Protein AF-A0A9Q0N0S8-F1 (afdb_monomer)

Solvent-accessible surface area (backbone atoms only — not comparable to full-atom values): 3550 Å² total; per-residue (Å²): 138,50,64,46,86,87,68,46,79,57,42,54,87,84,41,58,72,60,71,56,55,45,78,42,81,56,92,68,28,38,38,41,35,39,92,96,51,77,72,43,80,42,52,48,69,62,54,71,74,43,78,79,85,81,114

Foldseek 3Di:
DDADPVGHDDDCVNVVQVVQWDWDDDPQWIWTDGPPDDIDIDGNVVVVPDDPPDD

Sequence (55 aa):
MAITPEGQFITARSQPRLVQIQPRIDGNKMILSAPGMMDHEIDFDRLHNSKPMTV

pLDDT: mean 91.39, std 8.98, range [55.53, 97.69]

InterPro domains:
  IPR005303 Molybdenum cofactor sulfurase, middle domain [PF03476] (1-46)

Nearest PDB structures (foldseek):
  2exn-assembly1_A  TM=8.489E-01  e=1.269E-01  Bordetella bronchiseptica
  3lze-assembly1_A  TM=5.254E-01  e=1.810E+00  Plasmodium vivax
  3m0n-assembly1_A  TM=5.253E-01  e=1.928E+00  Plasmodium vivax
  2a0s-assembly1_A  TM=5.070E-01  e=2.054E+00  Plasmodium vivax
  2ohe-assembly1_A  TM=5.383E-01  e=5.308E+00  Thermoplasma acidophilum DSM 1728

Structure (mmCIF, N/CA/C/O backbone):
data_AF-A0A9Q0N0S8-F1
#
_entry.id   AF-A0A9Q0N0S8-F1
#
loop_
_atom_site.group_PDB
_atom_site.id
_atom_site.type_symbol
_atom_site.label_atom_id
_atom_site.label_alt_id
_atom_site.label_comp_id
_atom_site.label_asym_id
_atom_site.label_entity_id
_atom_site.label_seq_id
_atom_site.pdbx_PDB_ins_code
_atom_site.Cartn_x
_atom_site.Cartn_y
_atom_site.Cartn_z
_atom_site.occupancy
_atom_site.B_iso_or_equiv
_atom_site.auth_seq_id
_atom_site.auth_comp_id
_atom_site.auth_asym_id
_atom_site.auth_atom_id
_atom_site.pdbx_PDB_model_num
ATOM 1 N N . MET A 1 1 ? 0.411 1.247 4.067 1.00 76.75 1 MET A N 1
ATOM 2 C CA . MET A 1 1 ? -0.138 1.191 5.440 1.00 76.75 1 MET A CA 1
ATOM 3 C C . MET A 1 1 ? -1.247 2.221 5.526 1.00 76.75 1 MET A C 1
ATOM 5 O O . MET A 1 1 ? -1.017 3.332 5.074 1.00 76.75 1 MET A O 1
ATOM 9 N N . ALA A 1 2 ? -2.431 1.851 6.014 1.00 89.69 2 ALA A N 1
ATOM 10 C CA . ALA A 1 2 ? -3.554 2.777 6.146 1.00 89.69 2 ALA A CA 1
ATOM 11 C C . ALA A 1 2 ? -3.662 3.254 7.599 1.00 89.69 2 ALA A C 1
ATOM 13 O O . ALA A 1 2 ? -3.554 2.444 8.523 1.00 89.69 2 ALA A O 1
ATOM 14 N N . ILE A 1 3 ? -3.859 4.556 7.784 1.00 92.56 3 ILE A N 1
ATOM 15 C CA . ILE A 1 3 ? -4.044 5.194 9.088 1.00 92.56 3 ILE A CA 1
ATOM 16 C C . ILE A 1 3 ? -5.303 6.056 9.054 1.00 92.56 3 ILE A C 1
ATOM 18 O O . ILE A 1 3 ? -5.641 6.608 8.005 1.00 92.56 3 ILE A O 1
ATOM 22 N N . THR A 1 4 ? -6.012 6.145 10.176 1.00 90.12 4 THR A N 1
ATOM 23 C CA . THR A 1 4 ? -7.100 7.117 10.335 1.00 90.12 4 THR A CA 1
ATOM 24 C C . THR A 1 4 ? -6.521 8.521 10.558 1.00 90.12 4 THR A C 1
ATOM 26 O O . THR A 1 4 ? -5.339 8.643 10.901 1.00 90.12 4 THR A O 1
ATOM 29 N N . PRO A 1 5 ? -7.324 9.590 10.404 1.00 89.06 5 PRO A N 1
ATOM 30 C CA . PRO A 1 5 ? -6.901 10.948 10.754 1.00 89.06 5 PRO A CA 1
ATOM 31 C C . PRO A 1 5 ? -6.442 11.099 12.212 1.00 89.06 5 PRO A C 1
ATOM 33 O O . PRO A 1 5 ? -5.608 11.940 12.509 1.00 89.06 5 PRO A O 1
ATOM 36 N N . GLU A 1 6 ? -6.930 10.250 13.116 1.00 92.50 6 GLU A N 1
ATOM 37 C CA . GLU A 1 6 ? -6.551 10.209 14.534 1.00 92.50 6 GLU A CA 1
ATOM 38 C C . GLU A 1 6 ? -5.260 9.402 14.785 1.00 92.50 6 GLU 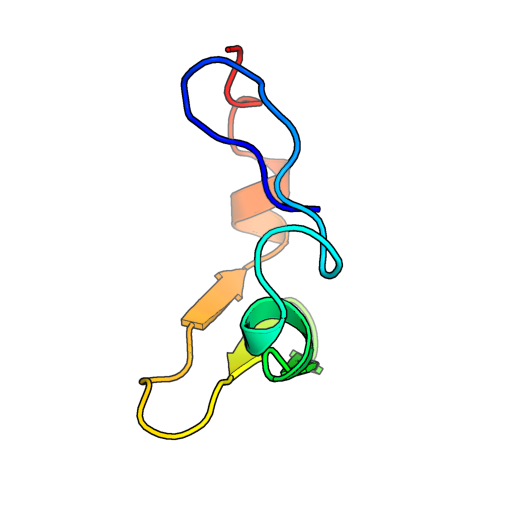A C 1
ATOM 40 O O . GLU A 1 6 ? -4.911 9.120 15.931 1.00 92.50 6 GLU A O 1
ATOM 45 N N . GLY A 1 7 ? -4.567 8.968 13.726 1.00 89.75 7 GLY A N 1
ATOM 46 C CA . GLY A 1 7 ? -3.306 8.228 13.811 1.00 89.75 7 GLY A CA 1
ATOM 47 C C . GLY A 1 7 ? -3.456 6.737 14.130 1.00 89.75 7 GLY A C 1
ATOM 48 O O . GLY A 1 7 ? -2.464 6.068 14.425 1.00 89.75 7 GLY A O 1
ATOM 49 N N . GLN A 1 8 ? -4.668 6.179 14.070 1.00 92.38 8 GLN A N 1
ATOM 50 C CA . GLN A 1 8 ? -4.891 4.761 14.358 1.00 92.38 8 GLN A CA 1
ATOM 51 C C . GLN A 1 8 ? -4.591 3.892 13.137 1.00 92.38 8 GLN A C 1
ATOM 53 O O . GLN A 1 8 ? -5.050 4.168 12.029 1.00 92.38 8 GLN A O 1
ATOM 58 N N . PHE A 1 9 ? -3.863 2.791 13.332 1.00 93.31 9 PHE A N 1
ATOM 59 C CA . PHE A 1 9 ? -3.583 1.849 12.250 1.00 93.31 9 PHE A CA 1
ATOM 60 C C . PHE A 1 9 ? -4.829 1.068 11.832 1.00 93.31 9 PHE A C 1
ATOM 62 O O . PHE A 1 9 ? -5.457 0.381 12.641 1.00 93.31 9 PHE A O 1
ATOM 69 N N . ILE A 1 10 ? -5.119 1.078 10.532 1.00 93.94 10 ILE A N 1
ATOM 70 C CA . ILE A 1 10 ? -6.097 0.178 9.927 1.00 93.94 10 ILE A CA 1
ATOM 71 C C . ILE A 1 10 ? -5.334 -1.018 9.354 1.00 93.94 10 ILE A C 1
ATOM 73 O O . ILE A 1 10 ? -4.490 -0.886 8.465 1.00 93.94 10 ILE A O 1
ATOM 77 N N . THR A 1 11 ? -5.626 -2.205 9.880 1.00 93.88 11 THR A N 1
ATOM 78 C CA . THR A 1 11 ? -4.965 -3.455 9.490 1.00 93.88 11 THR A CA 1
ATOM 79 C C . THR A 1 11 ? -5.925 -4.342 8.707 1.00 93.88 11 THR A C 1
ATOM 81 O O . THR A 1 11 ? -7.140 -4.204 8.822 1.00 93.88 11 THR A O 1
ATOM 84 N N . ALA A 1 12 ? -5.402 -5.327 7.976 1.00 92.38 12 ALA A N 1
ATOM 85 C CA . ALA A 1 12 ? -6.239 -6.349 7.344 1.00 92.38 12 ALA A CA 1
ATOM 86 C C . ALA A 1 12 ? -7.056 -7.174 8.361 1.00 92.38 12 ALA A C 1
ATOM 88 O O . ALA A 1 12 ? -8.086 -7.735 8.007 1.00 92.38 12 ALA A O 1
ATOM 89 N N . ARG A 1 13 ? -6.636 -7.235 9.635 1.00 93.50 13 ARG A N 1
ATOM 90 C CA . ARG A 1 13 ? -7.407 -7.908 10.691 1.00 93.50 13 ARG A CA 1
ATOM 91 C C . ARG A 1 13 ? -8.661 -7.116 11.063 1.00 93.50 13 ARG A C 1
ATOM 93 O O . ARG A 1 13 ? -9.706 -7.718 11.268 1.00 93.50 13 ARG A O 1
ATOM 100 N N . SER A 1 14 ? -8.553 -5.788 11.157 1.00 94.56 14 SER A N 1
ATOM 101 C CA . SER A 1 14 ? -9.686 -4.915 11.491 1.00 94.56 14 SER A CA 1
ATOM 102 C C . SER A 1 14 ? -10.545 -4.558 10.274 1.00 94.56 14 SER A C 1
ATOM 104 O O . SER A 1 14 ? -11.753 -4.401 10.415 1.00 94.56 14 SER A O 1
ATOM 106 N N . GLN A 1 15 ? -9.956 -4.479 9.078 1.00 94.94 15 GLN A N 1
ATOM 107 C CA . GLN A 1 15 ? -10.667 -4.285 7.814 1.00 94.94 15 GLN A CA 1
ATOM 108 C C . GLN A 1 15 ? -10.173 -5.290 6.754 1.00 94.94 15 GLN A C 1
ATOM 110 O O . GLN A 1 15 ? -9.287 -4.962 5.959 1.00 94.94 15 GLN A O 1
ATOM 115 N N . PRO A 1 16 ? -10.763 -6.501 6.687 1.00 95.31 16 PRO A N 1
ATOM 116 C CA . PRO A 1 16 ? -10.329 -7.557 5.767 1.00 95.31 16 PRO A CA 1
ATOM 117 C C . PRO A 1 16 ? -10.371 -7.161 4.296 1.00 9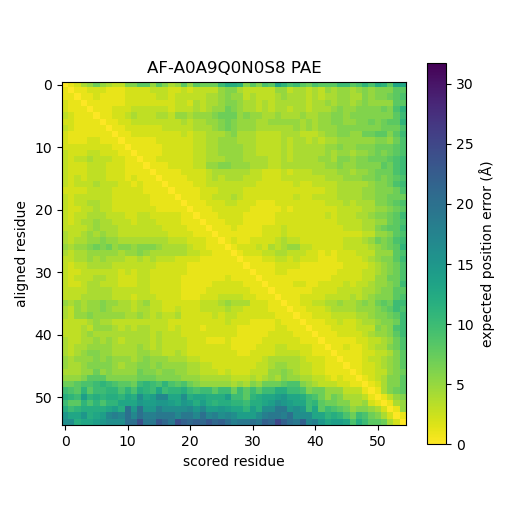5.31 16 PRO A C 1
ATOM 119 O O . PRO A 1 16 ? -9.540 -7.614 3.520 1.00 95.31 16 PRO A O 1
ATOM 122 N N . ARG A 1 17 ? -11.279 -6.261 3.901 1.00 94.38 17 ARG A N 1
ATOM 123 C CA . ARG A 1 17 ? -11.379 -5.790 2.510 1.00 94.38 17 ARG A CA 1
ATOM 124 C C . ARG A 1 17 ? -10.137 -5.040 2.023 1.00 94.38 17 ARG A C 1
ATOM 126 O O . ARG A 1 17 ? -9.926 -4.979 0.818 1.00 94.38 17 ARG A O 1
ATOM 133 N N . LEU A 1 18 ? -9.284 -4.534 2.922 1.00 93.94 18 LEU A N 1
ATOM 134 C CA . LEU A 1 18 ? -8.022 -3.892 2.532 1.00 93.94 18 LEU A CA 1
ATOM 135 C C . LEU A 1 18 ? -7.106 -4.820 1.725 1.00 93.94 18 LEU A C 1
ATOM 137 O O . LEU A 1 18 ? -6.322 -4.330 0.921 1.00 93.94 18 LEU A O 1
ATOM 141 N N . VAL A 1 19 ? -7.218 -6.143 1.895 1.00 94.44 19 VAL A N 1
ATOM 142 C CA . VAL A 1 19 ? -6.397 -7.114 1.146 1.00 94.44 19 VAL A CA 1
ATOM 143 C C . VAL A 1 19 ? -6.758 -7.192 -0.337 1.00 94.44 19 VAL A C 1
ATOM 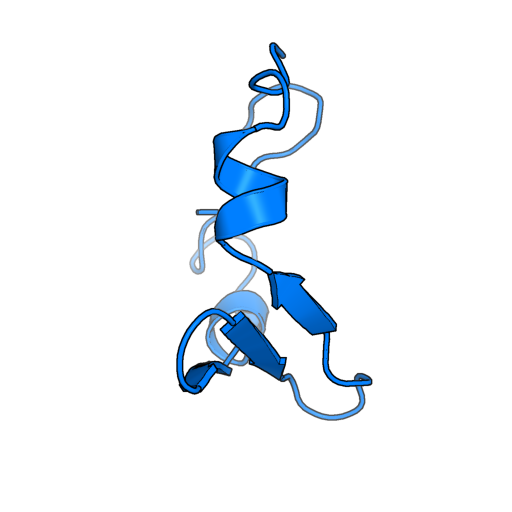145 O O . VAL A 1 19 ? -6.015 -7.779 -1.113 1.00 94.44 19 VAL A O 1
ATOM 148 N N . GLN A 1 20 ? -7.900 -6.628 -0.734 1.00 95.94 20 GLN A N 1
ATOM 149 C CA . GLN A 1 20 ? -8.340 -6.598 -2.129 1.00 95.94 20 GLN A CA 1
ATOM 150 C C . GLN A 1 20 ? -7.725 -5.433 -2.914 1.00 95.94 20 GLN A C 1
ATOM 152 O O . GLN A 1 20 ? -7.862 -5.398 -4.137 1.00 95.94 20 GLN A O 1
ATOM 157 N N . ILE A 1 21 ? -7.061 -4.493 -2.229 1.00 95.69 21 ILE A N 1
ATOM 158 C CA . ILE A 1 21 ? -6.343 -3.389 -2.867 1.00 95.69 21 I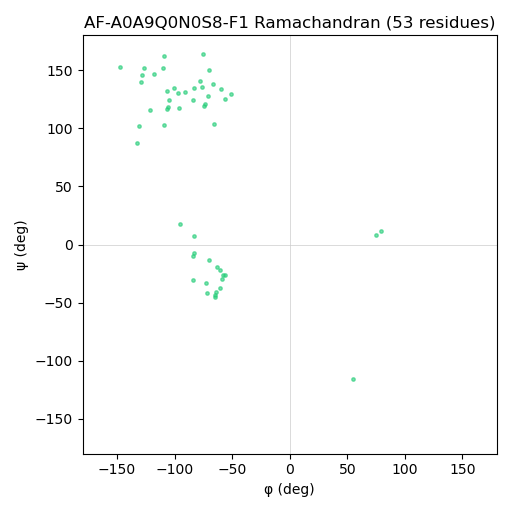LE A CA 1
ATOM 159 C C . ILE A 1 21 ? -5.068 -3.948 -3.497 1.00 95.69 21 ILE A C 1
ATOM 161 O O . ILE A 1 21 ? -4.211 -4.502 -2.810 1.00 95.69 21 ILE A O 1
ATOM 165 N N . GLN A 1 22 ? -4.940 -3.775 -4.806 1.00 96.12 22 GLN A N 1
ATOM 166 C CA . GLN A 1 22 ? -3.819 -4.249 -5.604 1.00 96.12 22 GLN A CA 1
ATOM 167 C C . GLN A 1 2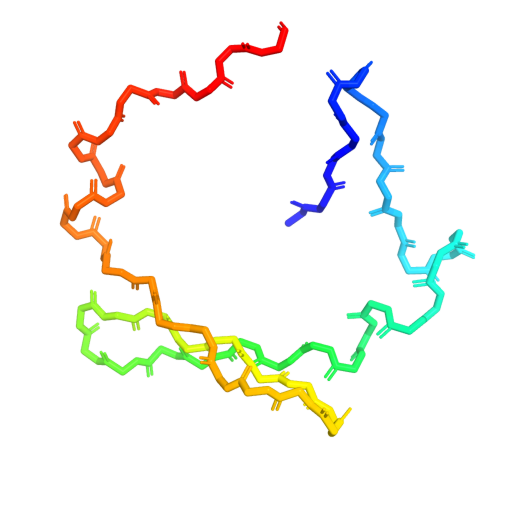2 ? -2.973 -3.057 -6.051 1.00 96.12 22 GLN A C 1
ATOM 169 O O . GLN A 1 22 ? -3.373 -2.339 -6.969 1.00 96.12 22 GLN A O 1
ATOM 174 N N . PRO A 1 23 ? -1.817 -2.818 -5.410 1.00 95.62 23 PRO A N 1
ATOM 175 C CA . PRO A 1 23 ? -0.863 -1.838 -5.894 1.00 95.62 23 PRO A CA 1
ATOM 176 C C . PRO A 1 23 ? -0.084 -2.393 -7.090 1.00 95.62 23 PRO A C 1
ATOM 178 O O . PRO A 1 23 ? 0.414 -3.520 -7.058 1.00 95.62 23 PRO A O 1
ATOM 181 N N . ARG A 1 24 ? 0.082 -1.575 -8.125 1.00 97.06 24 ARG A N 1
ATOM 182 C CA . ARG A 1 24 ? 0.957 -1.831 -9.273 1.00 97.06 24 ARG A CA 1
ATOM 183 C C . ARG A 1 24 ? 1.848 -0.620 -9.501 1.00 97.06 24 ARG A C 1
ATOM 185 O O . ARG A 1 24 ? 1.383 0.507 -9.394 1.00 97.06 24 ARG A O 1
ATOM 192 N N . ILE A 1 25 ? 3.113 -0.853 -9.828 1.00 97.25 25 ILE A N 1
ATOM 193 C CA . ILE A 1 25 ? 4.031 0.208 -10.250 1.00 97.25 25 ILE A CA 1
ATOM 194 C C . ILE A 1 25 ? 4.062 0.230 -11.776 1.00 97.25 25 ILE A C 1
AT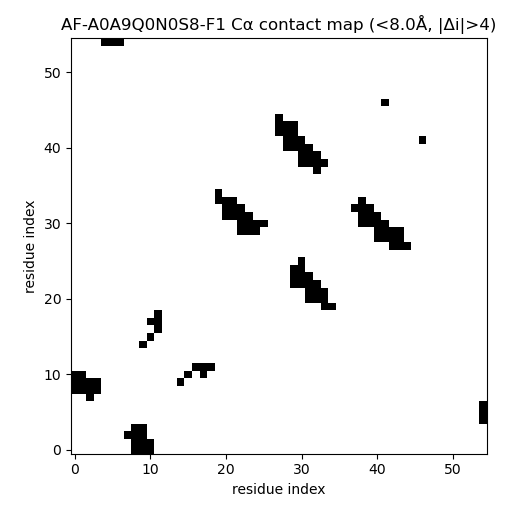OM 196 O O . ILE A 1 25 ? 4.249 -0.816 -12.399 1.00 97.25 25 ILE A O 1
ATOM 200 N N . ASP A 1 26 ? 3.882 1.415 -12.351 1.00 96.44 26 ASP A N 1
ATOM 201 C CA . ASP A 1 26 ? 4.035 1.681 -13.778 1.00 96.44 26 ASP A CA 1
ATOM 202 C C . ASP A 1 26 ? 4.913 2.925 -13.966 1.00 96.44 26 ASP A C 1
ATOM 204 O O . ASP A 1 26 ? 4.493 4.060 -13.721 1.00 96.44 26 ASP A O 1
ATOM 208 N N . GLY A 1 27 ? 6.182 2.698 -14.316 1.00 95.69 27 GLY A N 1
ATOM 209 C CA . GLY A 1 27 ? 7.189 3.752 -14.413 1.00 95.69 27 GLY A CA 1
ATOM 210 C C . GLY A 1 27 ? 7.300 4.561 -13.118 1.00 95.69 27 GLY A C 1
ATOM 211 O O . GLY A 1 27 ? 7.674 4.026 -12.075 1.00 95.69 27 GLY A O 1
ATOM 212 N N . ASN A 1 28 ? 6.967 5.854 -13.198 1.00 96.00 28 ASN A N 1
ATOM 213 C CA . ASN A 1 28 ? 7.032 6.787 -12.069 1.00 96.00 28 ASN A CA 1
ATOM 214 C C . ASN A 1 28 ? 5.701 6.968 -11.316 1.00 96.00 28 ASN A C 1
ATOM 216 O O . ASN A 1 28 ? 5.496 7.953 -10.601 1.00 96.00 28 ASN A O 1
ATOM 220 N N . LYS A 1 29 ? 4.766 6.038 -11.503 1.00 97.19 29 LYS A N 1
ATOM 221 C CA . LYS A 1 29 ? 3.459 6.068 -10.857 1.00 97.19 29 LYS A CA 1
ATOM 222 C C . LYS A 1 29 ? 3.166 4.758 -10.136 1.00 97.19 29 LYS A C 1
ATOM 224 O O . LYS A 1 29 ? 3.604 3.682 -10.544 1.00 97.19 29 LYS A O 1
ATOM 229 N N . MET A 1 30 ? 2.355 4.851 -9.090 1.00 97.06 30 MET A N 1
ATOM 230 C CA . MET A 1 30 ? 1.652 3.723 -8.491 1.00 97.06 30 MET A CA 1
ATOM 231 C C . MET A 1 30 ? 0.175 3.794 -8.859 1.00 97.06 30 MET A C 1
ATOM 233 O O . MET A 1 30 ? -0.460 4.829 -8.690 1.00 97.06 30 MET A O 1
ATOM 237 N N . ILE A 1 31 ? -0.371 2.676 -9.313 1.00 97.69 31 ILE A N 1
ATOM 238 C CA . ILE A 1 31 ? -1.797 2.483 -9.557 1.00 97.69 31 ILE A CA 1
ATOM 239 C C . ILE A 1 31 ? -2.337 1.615 -8.421 1.00 97.69 31 ILE A C 1
ATOM 241 O O . ILE A 1 31 ? -1.814 0.528 -8.170 1.00 97.69 31 ILE A O 1
ATOM 245 N N . LEU A 1 32 ? -3.359 2.096 -7.716 1.00 97.00 32 LEU A N 1
ATOM 246 C CA . LEU A 1 32 ? -4.102 1.331 -6.716 1.00 97.00 32 LEU A CA 1
ATOM 247 C C . LEU A 1 32 ? -5.471 0.953 -7.281 1.00 97.00 32 LEU A C 1
ATOM 249 O O . LEU A 1 32 ? -6.293 1.831 -7.541 1.00 97.00 32 LEU A O 1
ATOM 253 N N . SER A 1 33 ? -5.721 -0.348 -7.403 1.00 97.62 33 SER A N 1
ATOM 254 C CA . SER A 1 33 ? -6.976 -0.897 -7.928 1.00 97.62 33 SER A CA 1
ATOM 255 C C . SER A 1 33 ? -7.689 -1.743 -6.877 1.00 97.62 33 SER A C 1
ATOM 257 O O . SER A 1 33 ? -7.044 -2.436 -6.089 1.00 97.62 33 SER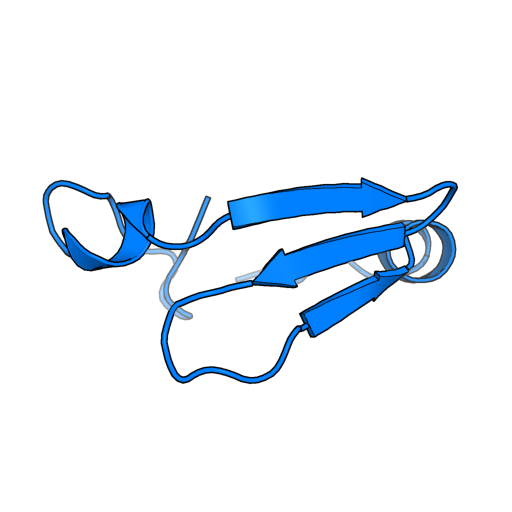 A O 1
ATOM 259 N N . ALA A 1 34 ? -9.021 -1.744 -6.883 1.00 96.94 34 ALA A N 1
ATOM 260 C CA . ALA A 1 34 ? -9.838 -2.649 -6.073 1.00 96.94 34 ALA A CA 1
ATOM 261 C C . ALA A 1 34 ? -11.152 -2.996 -6.801 1.00 96.94 34 ALA A C 1
ATOM 263 O O . ALA A 1 34 ? -11.632 -2.194 -7.605 1.00 96.94 34 ALA A O 1
ATOM 264 N N . PRO A 1 35 ? -11.766 -4.167 -6.542 1.00 97.00 35 PRO A N 1
ATOM 265 C CA . PRO A 1 35 ? -13.002 -4.567 -7.215 1.00 97.00 35 PRO A CA 1
ATOM 266 C C . PRO A 1 35 ? -14.128 -3.537 -7.043 1.00 97.00 35 PRO A C 1
ATOM 268 O O . PRO A 1 35 ? -14.494 -3.189 -5.922 1.00 97.00 35 PRO A O 1
ATOM 271 N N . GLY A 1 36 ? -14.694 -3.067 -8.158 1.00 96.19 36 GLY A N 1
ATOM 272 C CA . GLY A 1 36 ? -15.790 -2.089 -8.160 1.00 96.19 36 GLY A CA 1
ATOM 273 C C . GLY A 1 36 ? -15.377 -0.649 -7.833 1.00 96.19 36 GLY A C 1
ATOM 274 O O . GLY A 1 36 ? -16.253 0.199 -7.678 1.00 96.19 36 GLY A O 1
ATOM 275 N N . MET A 1 37 ? -14.075 -0.362 -7.734 1.00 95.62 37 MET A N 1
ATOM 276 C CA . MET A 1 37 ? -13.542 0.991 -7.557 1.00 95.62 37 MET A CA 1
ATOM 277 C C . MET A 1 37 ? -12.824 1.447 -8.828 1.00 95.62 37 MET A C 1
ATOM 279 O O . MET A 1 37 ? -12.309 0.628 -9.586 1.00 95.62 37 MET A O 1
ATOM 283 N N . MET A 1 38 ? -12.802 2.760 -9.061 1.00 96.12 38 MET A N 1
ATOM 284 C CA . MET A 1 38 ? -11.922 3.338 -10.076 1.00 96.12 38 MET A CA 1
ATOM 285 C C . MET A 1 38 ? -10.469 3.253 -9.612 1.00 96.12 38 MET A C 1
ATOM 287 O O . MET A 1 38 ? -10.188 3.325 -8.415 1.00 96.12 38 MET A O 1
ATOM 291 N N . ASP A 1 39 ? -9.562 3.138 -10.573 1.00 96.69 39 ASP A N 1
ATOM 292 C CA . ASP A 1 39 ? -8.134 3.127 -10.298 1.00 96.69 39 ASP A CA 1
ATOM 293 C C . ASP A 1 39 ? -7.668 4.488 -9.770 1.00 96.69 39 ASP A C 1
ATOM 295 O O . ASP A 1 39 ? -8.057 5.548 -10.269 1.00 96.69 39 ASP A O 1
ATOM 299 N N . HIS A 1 40 ? -6.809 4.451 -8.755 1.00 95.31 40 HIS A N 1
ATOM 300 C CA . HIS A 1 40 ? -6.173 5.639 -8.203 1.00 95.31 40 HIS A CA 1
ATOM 301 C C . HIS A 1 40 ? -4.705 5.693 -8.619 1.00 95.31 40 HIS A C 1
ATOM 303 O O . HIS A 1 40 ? -3.911 4.840 -8.225 1.00 95.31 40 HIS A O 1
ATOM 309 N N . GLU A 1 41 ? -4.339 6.724 -9.381 1.00 96.50 41 GLU A N 1
ATOM 310 C CA . GLU A 1 41 ? -2.955 6.995 -9.767 1.00 96.50 41 GLU A CA 1
ATOM 311 C C . GLU A 1 41 ? -2.262 7.915 -8.760 1.00 96.50 41 GLU A C 1
ATOM 313 O O . GLU A 1 41 ? -2.764 8.984 -8.404 1.00 96.50 41 GLU A O 1
ATOM 318 N N . ILE A 1 42 ? -1.066 7.518 -8.346 1.00 94.81 42 ILE A N 1
ATOM 319 C CA . ILE A 1 42 ? -0.187 8.272 -7.461 1.00 94.81 42 ILE A CA 1
ATOM 320 C C . ILE A 1 42 ? 1.119 8.501 -8.211 1.00 94.81 42 ILE A C 1
ATOM 322 O O . ILE A 1 42 ? 1.831 7.555 -8.528 1.00 94.81 42 ILE A O 1
ATOM 326 N N . ASP A 1 43 ? 1.435 9.760 -8.485 1.00 95.44 43 ASP A N 1
ATOM 327 C CA . ASP A 1 43 ? 2.701 10.177 -9.087 1.00 95.44 43 ASP A CA 1
ATOM 328 C C . ASP A 1 43 ? 3.777 10.317 -7.999 1.00 95.44 43 ASP A C 1
ATOM 330 O O . ASP A 1 43 ? 3.574 11.033 -7.010 1.00 95.44 43 ASP A O 1
ATOM 334 N N . PHE A 1 44 ? 4.904 9.617 -8.153 1.00 94.19 44 PHE A N 1
ATOM 335 C CA . PHE A 1 44 ? 5.947 9.592 -7.128 1.00 94.19 44 PHE A CA 1
ATOM 336 C C . PHE A 1 44 ? 6.734 10.899 -7.025 1.00 94.19 44 PHE A C 1
ATOM 338 O O . PHE A 1 44 ? 7.092 11.277 -5.908 1.00 94.19 44 PHE A O 1
ATOM 345 N N . ASP A 1 45 ? 6.947 11.627 -8.125 1.00 93.56 45 ASP A N 1
ATOM 346 C CA . ASP A 1 45 ? 7.624 12.931 -8.082 1.00 93.56 45 ASP A CA 1
ATOM 347 C C . ASP A 1 45 ? 6.774 13.930 -7.301 1.00 93.56 45 ASP A C 1
ATOM 349 O O . ASP A 1 45 ? 7.266 14.670 -6.443 1.00 93.56 45 ASP A O 1
ATOM 353 N N . ARG A 1 46 ? 5.463 13.936 -7.557 1.00 91.94 46 ARG A N 1
ATOM 354 C CA . ARG A 1 46 ? 4.527 14.792 -6.820 1.00 91.94 46 ARG A CA 1
ATOM 355 C C . ARG A 1 46 ? 4.462 14.408 -5.349 1.00 91.94 46 ARG A C 1
ATOM 357 O O . ARG A 1 46 ? 4.420 15.299 -4.502 1.00 91.94 46 ARG A O 1
ATOM 364 N N . LEU A 1 47 ? 4.467 13.111 -5.043 1.00 90.19 47 LEU A N 1
ATOM 365 C CA . LEU A 1 47 ? 4.444 12.622 -3.667 1.00 90.19 47 LEU A CA 1
ATOM 366 C C . LEU A 1 47 ? 5.720 13.012 -2.910 1.00 90.19 47 LEU A C 1
ATOM 368 O O . LEU A 1 47 ? 5.622 13.514 -1.793 1.00 90.19 47 LEU A O 1
ATOM 372 N N . HIS A 1 48 ? 6.898 12.849 -3.516 1.00 89.19 48 HIS A N 1
ATOM 373 C CA . HIS A 1 48 ? 8.178 13.206 -2.899 1.00 89.19 48 HIS A CA 1
ATOM 374 C C . HIS A 1 48 ? 8.264 14.697 -2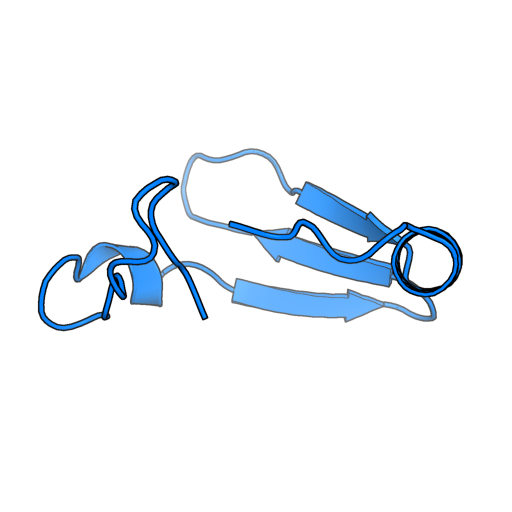.549 1.00 89.19 48 HIS A C 1
ATOM 376 O O . HIS A 1 48 ? 8.788 15.067 -1.502 1.00 89.19 48 HIS A O 1
ATOM 382 N N . ASN A 1 49 ? 7.706 15.550 -3.408 1.00 90.12 49 ASN A N 1
ATOM 383 C CA . ASN A 1 49 ? 7.6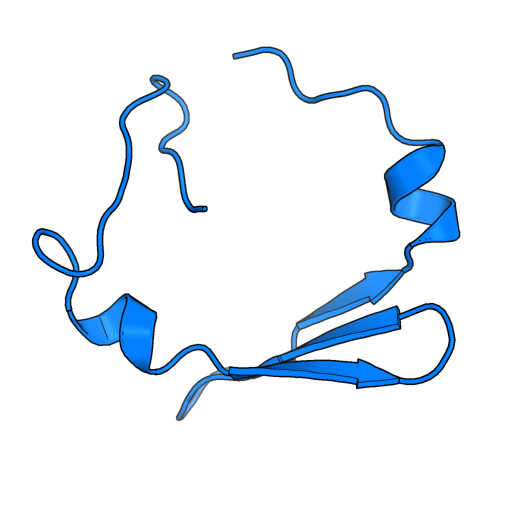99 16.998 -3.211 1.00 90.12 49 ASN A CA 1
ATOM 384 C C . ASN A 1 49 ? 6.570 17.491 -2.288 1.00 90.12 49 ASN A C 1
ATOM 386 O O . ASN A 1 49 ? 6.517 18.675 -1.945 1.00 90.12 49 ASN A O 1
ATOM 390 N N . SER A 1 50 ? 5.644 16.614 -1.894 1.00 84.25 50 SER A N 1
ATOM 391 C CA . SER A 1 50 ? 4.559 16.970 -0.983 1.00 84.25 50 SER A CA 1
ATOM 392 C C . SER A 1 50 ? 5.059 17.023 0.462 1.00 84.25 50 SER A C 1
ATOM 394 O O . SER A 1 50 ? 5.877 16.207 0.889 1.00 84.25 50 SER A O 1
ATOM 396 N N . LYS A 1 51 ? 4.575 18.000 1.242 1.00 78.38 51 LYS A N 1
ATOM 397 C CA . LYS A 1 51 ? 4.846 18.010 2.683 1.00 78.38 51 LYS A CA 1
ATOM 398 C C . LYS A 1 51 ? 4.278 16.720 3.286 1.00 78.38 51 LYS A C 1
ATOM 400 O O . LYS A 1 51 ? 3.119 16.413 2.996 1.00 78.38 51 LYS A O 1
ATOM 405 N N . PRO A 1 52 ? 5.033 16.005 4.140 1.00 72.19 52 PRO A N 1
ATOM 406 C CA . PRO A 1 52 ? 4.475 14.905 4.909 1.00 72.19 52 PRO A CA 1
ATOM 407 C C . PRO A 1 52 ? 3.217 15.393 5.624 1.00 72.19 52 PRO A C 1
ATOM 409 O O . PRO A 1 52 ? 3.247 16.444 6.268 1.00 72.19 52 PRO A O 1
ATOM 412 N N . MET A 1 53 ? 2.109 14.666 5.489 1.00 68.12 53 MET A N 1
ATOM 413 C CA . MET A 1 53 ? 0.937 14.932 6.315 1.00 68.12 53 MET A CA 1
ATOM 414 C C . MET A 1 53 ? 1.302 14.597 7.762 1.00 68.12 53 MET A C 1
ATOM 416 O O . MET A 1 53 ? 1.411 13.425 8.119 1.00 68.12 53 MET A O 1
ATOM 420 N N . THR A 1 54 ? 1.545 15.622 8.575 1.00 58.66 54 THR A N 1
ATOM 421 C CA . THR A 1 54 ? 1.649 15.487 10.028 1.00 58.66 54 THR A CA 1
ATOM 422 C C . THR A 1 54 ? 0.240 15.299 10.584 1.00 58.66 54 THR A C 1
ATOM 424 O O . THR A 1 54 ? -0.617 16.158 10.375 1.00 58.66 54 THR A O 1
ATOM 427 N N . VAL A 1 55 ? 0.010 14.158 11.236 1.00 55.53 55 VAL A N 1
ATOM 428 C CA . VAL A 1 55 ? -1.145 13.908 12.115 1.00 55.53 55 VAL A CA 1
ATOM 429 C C . VAL A 1 55 ? -0.879 14.465 13.505 1.00 55.53 55 VAL A C 1
ATOM 431 O O . VAL A 1 55 ? 0.296 14.406 13.937 1.00 55.53 55 VAL A O 1
#

Radius of gyration: 13.0 Å; Cα contacts (8 Å, |Δi|>4): 61; chains: 1; bounding box: 24×26×29 Å

Organism: NCBI:txid35572

Mean predicted aligned error: 4.31 Å

Secondary structure (DSSP, 8-state):
-EE-TTSPEE-TTT-GGGGG-EEEEETTEEEEE-TTS--EEEEHHHHHTSPP---